Protein AF-A0A941DQT6-F1 (afdb_monomer)

Organism: NCBI:txid2828733

Sequence (115 aa):
MTQALSDAATLSEVAKPDNSVRRTRLREFQAQLVDRMQAAQRGGFTQLSQLGVLIGGVHYLLDLREAGEIVSVGTLTEVPLTRDWYKGVSNIRGNLTSVVDLPRFQGSEPTPLDA

Mean predicted aligned error: 15.15 Å

Nearest PDB structures (foldseek):
  2qdl-assembly2_B  TM=9.157E-01  e=4.600E-03  Caldanaerobacter subterraneus subsp. tengcongensis MB4
  2qdl-assembly1_A  TM=9.239E-01  e=8.705E-03  Caldanaerobacter subterraneus subsp. tengcongensis MB4
  4jpb-assembly1_W  TM=8.977E-01  e=1.123E-02  Thermotoga maritima MSB8
  8c5v-assembly1_H  TM=8.156E-01  e=5.937E-03  Escherichia coli
  3ja6-assembly1_F  TM=8.479E-01  e=1.197E-02  Escherichia coli

pLDDT: mean 81.19, std 18.08, range [37.03, 96.69]

Solvent-accessible surface area (backbone atoms only — not comparable to full-atom values): 7612 Å² total; per-residue (Å²): 140,83,84,85,85,85,88,90,80,92,73,83,82,78,76,75,80,62,63,65,60,56,53,50,54,50,51,53,51,50,51,53,50,52,52,52,53,50,49,55,62,71,61,54,72,77,80,77,57,62,44,80,45,78,55,78,92,41,82,45,76,43,54,50,89,76,54,86,80,91,74,80,90,70,76,66,46,73,55,84,98,59,56,88,29,50,58,20,38,28,74,57,93,85,40,81,42,80,41,66,39,63,41,30,65,74,72,47,70,70,62,82,77,86,129

Structure (mmCIF, N/CA/C/O backbone):
data_AF-A0A941DQT6-F1
#
_entry.id   AF-A0A941DQT6-F1
#
loop_
_atom_site.group_PDB
_atom_site.id
_atom_site.type_symbol
_atom_site.label_atom_id
_atom_site.label_alt_id
_atom_site.label_comp_id
_atom_site.label_asym_id
_atom_site.label_entity_id
_atom_site.label_seq_id
_atom_site.pdbx_PDB_ins_code
_atom_site.Cartn_x
_atom_site.Cartn_y
_atom_site.Cartn_z
_atom_site.occupancy
_atom_site.B_iso_or_equiv
_atom_site.auth_seq_id
_atom_site.auth_comp_id
_atom_site.auth_asym_id
_atom_site.auth_atom_id
_atom_site.pdbx_PDB_model_num
ATOM 1 N N . MET A 1 1 ? -58.053 8.782 99.139 1.00 42.59 1 MET A N 1
ATOM 2 C CA . MET A 1 1 ? -57.054 7.806 98.650 1.00 42.59 1 MET A CA 1
ATOM 3 C C . MET A 1 1 ? -57.874 6.619 98.173 1.00 42.59 1 MET A C 1
ATOM 5 O O . MET A 1 1 ? -58.651 6.129 98.970 1.00 42.59 1 MET A O 1
ATOM 9 N N . THR A 1 2 ? -57.945 6.247 96.899 1.00 37.03 2 THR A N 1
ATOM 10 C CA . THR A 1 2 ? -56.846 6.035 95.948 1.00 37.03 2 THR A CA 1
ATOM 11 C C . THR A 1 2 ? -57.407 6.139 94.519 1.00 37.03 2 THR A C 1
ATOM 13 O O . THR A 1 2 ? -58.575 5.836 94.290 1.00 37.03 2 THR A O 1
ATOM 16 N N . GLN A 1 3 ? -56.594 6.661 93.603 1.00 38.44 3 GLN A N 1
ATOM 17 C CA . GLN A 1 3 ? -56.958 7.188 92.287 1.00 38.44 3 GLN A CA 1
ATOM 18 C C . GLN A 1 3 ? -57.013 6.115 91.181 1.00 38.44 3 GLN A C 1
ATOM 20 O O . GLN A 1 3 ? -56.418 5.049 91.296 1.00 38.44 3 GLN A O 1
ATOM 25 N N . ALA A 1 4 ? -57.761 6.480 90.140 1.00 38.72 4 ALA A N 1
ATOM 26 C CA . ALA A 1 4 ? -58.214 5.781 88.944 1.00 38.72 4 ALA A CA 1
ATOM 27 C C . ALA A 1 4 ? -57.195 4.986 88.103 1.00 38.72 4 ALA A C 1
ATOM 29 O O . ALA A 1 4 ? -56.029 5.345 87.955 1.00 38.72 4 ALA A O 1
ATOM 30 N N . LEU A 1 5 ? -57.766 3.958 87.470 1.00 40.09 5 LEU A N 1
ATOM 31 C CA . LEU A 1 5 ? -57.324 3.256 86.271 1.00 40.09 5 LEU A CA 1
ATOM 32 C C . LEU A 1 5 ? -57.456 4.128 84.998 1.00 40.09 5 LEU A C 1
ATOM 34 O O . LEU A 1 5 ? -58.406 4.898 84.874 1.00 40.09 5 LEU A O 1
ATOM 38 N N . SER A 1 6 ? -56.581 3.820 84.035 1.00 40.09 6 SER A N 1
ATOM 39 C CA . SER A 1 6 ? -56.800 3.798 82.575 1.00 40.09 6 SER A CA 1
ATOM 40 C C . SER A 1 6 ? -56.569 5.045 81.706 1.00 40.09 6 SER A C 1
ATOM 42 O O . SER A 1 6 ? -57.206 6.080 81.852 1.00 40.09 6 SER A O 1
ATOM 44 N N . ASP A 1 7 ? -55.711 4.790 80.710 1.00 44.41 7 ASP A N 1
ATOM 45 C CA . ASP A 1 7 ? -55.715 5.238 79.314 1.00 44.41 7 ASP A CA 1
ATOM 46 C C . ASP A 1 7 ? -55.643 6.729 78.984 1.00 44.41 7 ASP A C 1
ATOM 48 O O . ASP A 1 7 ? -56.619 7.466 79.060 1.00 44.41 7 ASP A O 1
ATOM 52 N N . ALA A 1 8 ? -54.485 7.124 78.447 1.00 43.59 8 ALA A N 1
ATOM 53 C CA . ALA A 1 8 ? -54.343 7.596 77.064 1.00 43.59 8 ALA A CA 1
ATOM 54 C C . ALA A 1 8 ? -53.012 8.346 76.916 1.00 43.59 8 ALA A C 1
ATOM 56 O O . ALA A 1 8 ? -52.872 9.436 77.460 1.00 43.59 8 ALA A O 1
ATOM 57 N N . ALA A 1 9 ? -52.057 7.782 76.166 1.00 38.38 9 ALA A N 1
ATOM 58 C CA . ALA A 1 9 ? -51.089 8.535 75.348 1.00 38.38 9 ALA A CA 1
ATOM 59 C C . ALA A 1 9 ? -50.072 7.595 74.671 1.00 38.38 9 ALA A C 1
ATOM 61 O O . ALA A 1 9 ? -48.862 7.727 74.833 1.00 38.38 9 ALA A O 1
ATOM 62 N N . THR A 1 10 ? -50.539 6.653 73.853 1.00 46.44 10 THR A N 1
ATOM 63 C CA . THR A 1 10 ? -49.733 6.183 72.718 1.00 46.44 10 THR A CA 1
ATOM 64 C C . THR A 1 10 ? -49.840 7.227 71.610 1.00 46.44 10 THR A C 1
ATOM 66 O O . THR A 1 10 ? -50.751 7.173 70.788 1.00 46.44 10 THR A O 1
ATOM 69 N N . LEU A 1 11 ? -48.929 8.202 71.598 1.00 39.69 11 LEU A N 1
ATOM 70 C CA . LEU A 1 11 ? -48.711 9.082 70.450 1.00 39.69 11 LEU A CA 1
ATOM 71 C C . LEU A 1 11 ? -47.350 8.758 69.833 1.00 39.69 11 LEU A C 1
ATOM 73 O O . LEU A 1 11 ? -46.295 9.151 70.314 1.00 39.69 11 LEU A O 1
ATOM 77 N N . SER A 1 12 ? -47.462 7.967 68.771 1.00 46.75 12 SER A N 1
ATOM 78 C CA . SER A 1 12 ? -46.493 7.604 67.743 1.00 46.75 12 SER A CA 1
ATOM 79 C C . SER A 1 12 ? -45.339 8.600 67.547 1.00 46.75 12 SER A C 1
ATOM 81 O O . SER A 1 12 ? -45.517 9.675 66.973 1.00 46.75 12 SER A O 1
ATOM 83 N N . GLU A 1 13 ? -44.126 8.193 67.918 1.00 47.66 13 GLU A N 1
ATOM 84 C CA . GLU A 1 13 ? -42.887 8.857 67.514 1.00 47.66 13 GLU A CA 1
ATOM 85 C C . GLU A 1 13 ? -42.538 8.421 66.082 1.00 47.66 13 GLU A C 1
ATOM 87 O O . GLU A 1 13 ? -41.984 7.351 65.834 1.00 47.66 13 GLU A O 1
ATOM 92 N N . VAL A 1 14 ? -42.931 9.235 65.101 1.00 51.44 14 VAL A N 1
ATOM 93 C CA . VAL A 1 14 ? -42.511 9.059 63.706 1.00 51.44 14 VAL A CA 1
ATOM 94 C C . VAL A 1 14 ? -41.014 9.366 63.629 1.00 51.44 14 VAL A C 1
ATOM 96 O O . VAL A 1 14 ? -40.601 10.526 63.673 1.00 51.44 14 VAL A O 1
ATOM 99 N N . ALA A 1 15 ? -40.201 8.312 63.541 1.00 52.88 15 ALA A N 1
ATOM 100 C CA . ALA A 1 15 ? -38.751 8.390 63.433 1.00 52.88 15 ALA A CA 1
ATOM 101 C C . ALA A 1 15 ? -38.328 9.349 62.305 1.00 52.88 15 ALA A C 1
ATOM 103 O O . ALA A 1 15 ? -38.656 9.154 61.130 1.00 52.88 15 ALA A O 1
ATOM 104 N N . LYS A 1 16 ? -37.576 10.398 62.667 1.00 57.28 16 LYS A N 1
ATOM 105 C CA . LYS A 1 16 ? -36.919 11.292 61.705 1.00 57.28 16 LYS A CA 1
ATOM 106 C C . LYS A 1 16 ? -36.050 10.448 60.761 1.00 57.28 16 LYS A C 1
ATOM 108 O O . LYS A 1 16 ? -35.285 9.615 61.242 1.00 57.28 16 LYS A O 1
ATOM 113 N N . PRO A 1 17 ? -36.125 10.661 59.437 1.00 57.72 17 PRO A N 1
ATOM 114 C CA . PRO A 1 17 ? -35.375 9.857 58.483 1.00 57.72 17 PRO A CA 1
ATOM 115 C C . PRO A 1 17 ? -33.872 9.989 58.742 1.00 57.72 17 PRO A C 1
ATOM 117 O O . PRO A 1 17 ? -33.330 11.095 58.796 1.00 57.72 17 PRO A O 1
ATOM 120 N N . ASP A 1 18 ? -33.222 8.839 58.896 1.00 68.94 18 ASP A N 1
ATOM 121 C CA . ASP A 1 18 ? -31.845 8.704 59.351 1.00 68.94 18 ASP A CA 1
ATOM 122 C C . ASP A 1 18 ? -30.856 9.388 58.383 1.00 68.94 18 ASP A C 1
ATOM 124 O O . ASP A 1 18 ? -30.671 8.998 57.224 1.00 68.94 18 ASP A O 1
ATOM 128 N N . ASN A 1 19 ? -30.245 10.480 58.849 1.00 73.81 19 ASN A N 1
ATOM 129 C CA . ASN A 1 19 ? -29.305 11.308 58.085 1.00 73.81 19 ASN A CA 1
ATOM 130 C C . ASN A 1 19 ? -28.052 10.504 57.691 1.00 73.81 19 ASN A C 1
ATOM 132 O O . ASN A 1 19 ? -27.464 10.746 56.636 1.00 73.81 19 ASN A O 1
ATOM 136 N N . SER A 1 20 ? -27.683 9.503 58.496 1.00 75.19 20 SER A N 1
ATOM 137 C CA . SER A 1 20 ? -26.545 8.621 58.228 1.00 75.19 20 SER A CA 1
ATOM 138 C C . SER A 1 20 ? -26.734 7.836 56.923 1.00 75.19 20 SER A C 1
ATOM 140 O O . SER A 1 20 ? -25.864 7.863 56.054 1.00 75.19 20 SER A O 1
ATOM 142 N N . VAL A 1 21 ? -27.926 7.270 56.714 1.00 81.00 21 VAL A N 1
ATOM 143 C CA . VAL A 1 21 ? -28.295 6.509 55.513 1.00 81.00 21 VAL A CA 1
ATOM 144 C C . VAL A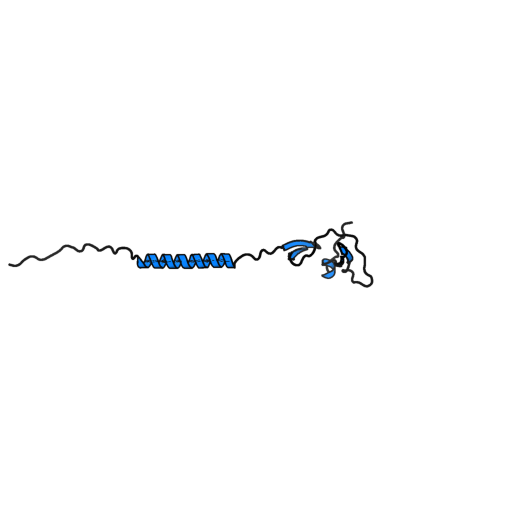 1 21 ? -28.260 7.394 54.266 1.00 81.00 21 VAL A C 1
ATOM 146 O O . VAL A 1 21 ? -27.781 6.973 53.213 1.00 81.00 21 VAL A O 1
ATOM 149 N N . ARG A 1 22 ? -28.710 8.651 54.371 1.00 77.19 22 ARG A N 1
ATOM 150 C CA . ARG A 1 22 ? -28.650 9.619 53.258 1.00 77.19 22 ARG A CA 1
ATOM 151 C C . ARG A 1 22 ? -27.211 9.965 52.870 1.00 77.19 22 ARG A C 1
ATOM 153 O O . ARG A 1 22 ? -26.906 10.050 51.683 1.00 77.19 22 ARG A O 1
ATOM 160 N N . ARG A 1 23 ? -26.323 10.137 53.853 1.00 80.56 23 ARG A N 1
ATOM 161 C CA . ARG A 1 23 ? -24.895 10.418 53.624 1.00 80.56 23 ARG A CA 1
ATOM 162 C C . ARG A 1 23 ? -24.173 9.235 52.988 1.00 80.56 23 ARG A C 1
ATOM 164 O O . ARG A 1 23 ? -23.343 9.453 52.112 1.00 80.56 23 ARG A O 1
ATOM 171 N N . THR A 1 24 ? -24.498 8.010 53.392 1.00 89.00 24 THR A N 1
ATOM 172 C CA . THR A 1 24 ? -23.932 6.790 52.797 1.00 89.00 24 THR A CA 1
ATOM 173 C C . THR A 1 24 ? -24.343 6.650 51.335 1.00 89.00 24 THR A C 1
ATOM 175 O O . THR A 1 24 ? -23.472 6.538 50.479 1.00 89.00 24 THR A O 1
ATOM 178 N N . ARG A 1 25 ? -25.639 6.810 51.026 1.00 88.88 25 ARG A N 1
ATOM 179 C CA . ARG A 1 25 ? -26.143 6.784 49.640 1.00 88.88 25 ARG A CA 1
ATOM 180 C C . ARG A 1 25 ? -25.496 7.849 48.756 1.00 88.88 25 ARG A C 1
ATOM 182 O O . ARG A 1 25 ? -25.180 7.584 47.602 1.00 88.88 25 ARG A O 1
ATOM 189 N N . LEU A 1 26 ? -25.279 9.054 49.290 1.00 88.75 26 LEU A N 1
ATOM 190 C CA . LEU A 1 26 ? -24.601 10.121 48.553 1.00 88.75 26 LEU A CA 1
ATOM 191 C C . LEU A 1 26 ? -23.136 9.771 48.270 1.00 88.75 26 LEU A C 1
ATOM 193 O O . LEU A 1 26 ? -22.667 9.998 47.160 1.00 88.75 26 LEU A O 1
ATOM 197 N N . ARG A 1 27 ? -22.423 9.208 49.250 1.00 90.06 27 ARG A N 1
ATOM 198 C CA . ARG A 1 27 ? -21.025 8.782 49.085 1.00 90.06 27 ARG A CA 1
ATOM 199 C C . ARG A 1 27 ? -20.890 7.644 48.078 1.00 90.06 27 ARG A C 1
ATOM 201 O O . ARG A 1 27 ? -19.993 7.692 47.246 1.00 90.06 27 ARG A O 1
ATOM 208 N N . GLU A 1 28 ? -21.789 6.666 48.114 1.00 90.94 28 GLU A N 1
ATOM 209 C CA . GLU A 1 28 ? -21.839 5.573 47.133 1.00 90.94 28 GLU A CA 1
ATOM 210 C C . GLU A 1 28 ? -22.117 6.099 45.724 1.00 90.94 28 GLU A C 1
ATOM 212 O O . GLU A 1 28 ? -21.422 5.734 44.779 1.00 90.94 28 GLU A O 1
ATOM 217 N N . PHE A 1 29 ? -23.071 7.022 45.585 1.00 89.69 29 PHE A N 1
ATOM 218 C CA . PHE A 1 29 ? -23.373 7.658 44.306 1.00 89.69 29 PHE A CA 1
ATOM 219 C C . PHE A 1 29 ? -22.197 8.490 43.777 1.00 89.69 29 PHE A C 1
ATOM 221 O O . PHE A 1 29 ? -21.866 8.424 42.595 1.00 89.69 29 PHE A O 1
ATOM 228 N N . GLN A 1 30 ? -21.526 9.241 44.654 1.00 93.12 30 GLN A N 1
ATOM 229 C CA . GLN A 1 30 ? -20.314 9.987 44.313 1.00 93.12 30 GLN A CA 1
ATOM 230 C C . GLN A 1 30 ? -19.184 9.053 43.867 1.00 93.12 30 GLN A C 1
ATOM 232 O O . GLN A 1 30 ? -18.541 9.330 42.858 1.00 93.12 30 GLN A O 1
ATOM 237 N N . ALA A 1 31 ? -18.972 7.932 44.563 1.00 93.75 31 ALA A N 1
ATOM 238 C CA . ALA A 1 31 ? -17.978 6.933 44.180 1.00 93.75 31 ALA A CA 1
ATOM 239 C C . ALA A 1 31 ? -18.297 6.315 42.809 1.00 93.75 31 ALA A C 1
ATOM 241 O O . ALA A 1 31 ? -17.420 6.255 41.952 1.00 93.75 31 ALA A O 1
ATOM 242 N N . GLN A 1 32 ? -19.558 5.949 42.561 1.00 93.56 32 GLN A N 1
ATOM 243 C CA . GLN A 1 32 ? -20.007 5.434 41.263 1.00 93.56 32 GLN A CA 1
ATOM 244 C C . GLN A 1 32 ? -19.854 6.460 40.131 1.00 93.56 32 GLN A C 1
ATOM 246 O O . GLN A 1 32 ? -19.480 6.096 39.017 1.00 93.56 32 GLN A O 1
ATOM 251 N N . LEU A 1 33 ? -20.121 7.744 40.392 1.00 92.31 33 LEU A N 1
ATOM 252 C CA . LEU A 1 33 ? -19.920 8.815 39.413 1.00 92.31 33 LEU A CA 1
ATOM 253 C C . LEU A 1 33 ? -18.447 8.994 39.058 1.00 92.31 33 LEU A C 1
ATOM 255 O O . LEU A 1 33 ? -18.118 9.108 37.878 1.00 92.31 33 LEU A O 1
ATOM 259 N N . VAL A 1 34 ? -17.570 9.010 40.064 1.00 92.44 34 VAL A N 1
ATOM 260 C CA . VAL A 1 34 ? -16.122 9.119 39.856 1.00 92.44 34 VAL A CA 1
ATOM 261 C C . VAL A 1 34 ? -15.614 7.927 39.052 1.00 92.44 34 VAL A C 1
ATOM 263 O O . VAL A 1 34 ? -14.884 8.128 38.084 1.00 92.44 34 VAL A O 1
ATOM 266 N N . ASP A 1 35 ? -16.047 6.713 39.386 1.00 91.06 35 ASP A N 1
ATOM 267 C CA . ASP A 1 35 ? -15.646 5.499 38.673 1.00 91.06 35 ASP A CA 1
ATOM 268 C C . ASP A 1 35 ? -16.126 5.522 37.210 1.00 91.06 35 ASP A C 1
ATOM 270 O O . ASP A 1 35 ? -15.357 5.262 36.284 1.00 91.06 35 ASP A O 1
ATOM 274 N N . ARG A 1 36 ? -17.364 5.976 36.963 1.00 86.25 36 ARG A N 1
ATOM 275 C CA . ARG A 1 36 ? -17.913 6.135 35.606 1.00 86.25 36 ARG A CA 1
ATOM 276 C C . ARG A 1 36 ? -17.200 7.221 34.795 1.00 86.25 36 ARG A C 1
ATOM 278 O O . ARG A 1 36 ? -16.966 7.025 33.604 1.00 86.25 36 ARG A O 1
ATOM 285 N N . MET A 1 37 ? -16.837 8.345 35.417 1.00 87.81 37 MET A N 1
ATOM 286 C CA . MET A 1 37 ? -16.051 9.405 34.771 1.00 87.81 37 MET A CA 1
ATOM 287 C C . MET A 1 37 ? -14.641 8.911 34.425 1.00 87.81 37 MET A C 1
ATOM 289 O O . MET A 1 37 ? -14.172 9.131 33.312 1.00 87.81 37 MET A O 1
ATOM 293 N N . GLN A 1 38 ? -13.981 8.191 35.338 1.00 84.75 38 GLN A N 1
ATOM 294 C CA . GLN A 1 38 ? -12.660 7.607 35.091 1.00 84.75 38 GLN A CA 1
ATOM 295 C C . GLN A 1 38 ? 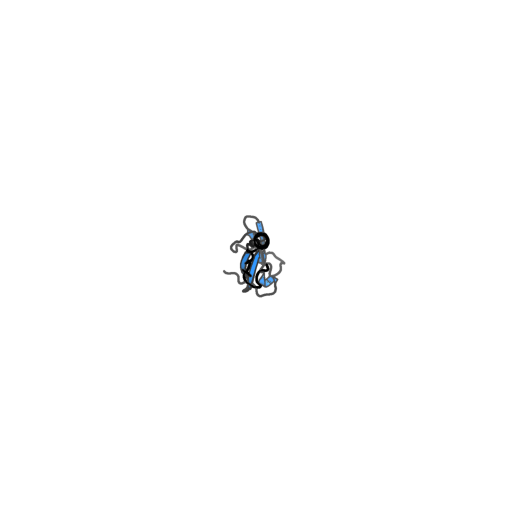-12.701 6.526 34.006 1.00 84.75 38 GLN A C 1
ATOM 297 O O . GLN A 1 38 ? -11.806 6.487 33.163 1.00 84.75 38 GLN A O 1
ATOM 302 N N . ALA A 1 39 ? -13.734 5.682 33.980 1.00 81.06 39 ALA A N 1
ATOM 303 C CA . ALA A 1 39 ? -13.933 4.687 32.929 1.00 81.06 39 ALA A CA 1
ATOM 304 C C . ALA A 1 39 ? -14.149 5.338 31.553 1.00 81.06 39 ALA A C 1
ATOM 306 O O . ALA A 1 39 ? -13.557 4.889 30.575 1.00 81.06 39 ALA A O 1
ATOM 307 N N . ALA A 1 40 ? -14.919 6.430 31.475 1.00 75.06 40 ALA A N 1
ATOM 308 C CA . ALA A 1 40 ? -15.089 7.200 30.241 1.00 75.06 40 ALA A CA 1
ATOM 309 C C . ALA A 1 40 ? -13.782 7.880 29.787 1.00 75.06 40 ALA A C 1
ATOM 311 O O . ALA A 1 40 ? -13.497 7.917 28.594 1.00 75.06 40 ALA A O 1
ATOM 312 N N . GLN A 1 41 ? -12.960 8.356 30.729 1.00 71.19 41 GLN A N 1
ATOM 313 C CA . GLN A 1 41 ? -11.653 8.955 30.438 1.00 71.19 41 GLN A CA 1
ATOM 314 C C . GLN A 1 41 ? -10.621 7.913 29.963 1.00 71.19 41 GLN A C 1
ATOM 316 O O . GLN A 1 41 ? -9.822 8.194 29.074 1.00 71.19 41 GLN A O 1
ATOM 321 N N . ARG A 1 42 ? -10.628 6.707 30.553 1.00 65.38 42 ARG A N 1
ATOM 322 C CA . ARG A 1 42 ? -9.764 5.574 30.157 1.00 65.38 42 ARG A CA 1
ATOM 323 C C . ARG A 1 42 ? -10.222 4.923 28.854 1.00 65.38 42 ARG A C 1
ATOM 325 O O . ARG A 1 42 ? -9.390 4.440 28.098 1.00 65.38 42 ARG A O 1
ATOM 332 N N . GLY A 1 43 ? -11.524 4.953 28.583 1.00 56.81 43 GLY A N 1
ATOM 333 C CA . GLY A 1 43 ? -12.136 4.595 27.306 1.00 56.81 43 GLY A CA 1
ATOM 334 C C . GLY A 1 43 ? -11.980 5.674 26.236 1.00 56.81 43 GLY A C 1
ATOM 335 O O . GLY A 1 43 ? -12.782 5.710 25.306 1.00 56.81 43 GLY A O 1
ATOM 336 N N . GLY A 1 44 ? -10.983 6.560 26.364 1.00 56.44 44 GLY A N 1
ATOM 337 C CA . GLY A 1 44 ? -10.593 7.462 25.294 1.00 56.44 44 GLY A CA 1
ATOM 338 C C . GLY A 1 44 ? -10.326 6.629 24.051 1.00 56.44 44 GLY A C 1
ATOM 339 O O . GLY A 1 44 ? -9.385 5.836 24.022 1.00 56.44 44 GLY A O 1
ATOM 340 N N . PHE A 1 45 ? -11.195 6.765 23.051 1.00 58.97 45 PHE A N 1
ATOM 341 C CA . PHE A 1 45 ? -10.981 6.173 21.745 1.00 58.97 45 PHE A C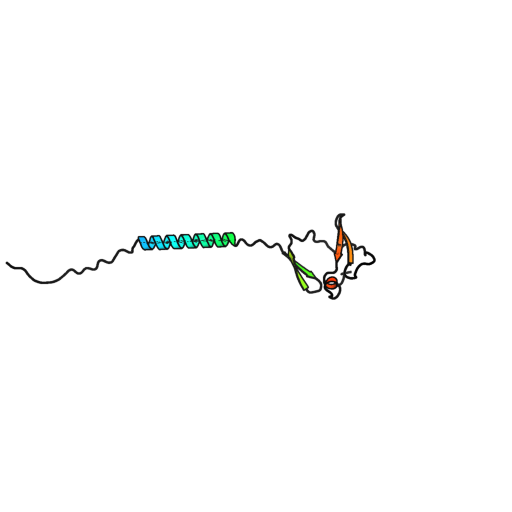A 1
ATOM 342 C C . PHE A 1 45 ? -9.555 6.524 21.330 1.00 58.97 45 PHE A C 1
ATOM 344 O O . PHE A 1 45 ? -9.220 7.701 21.191 1.00 58.97 45 PHE A O 1
ATOM 351 N N . THR A 1 46 ? -8.697 5.516 21.154 1.00 61.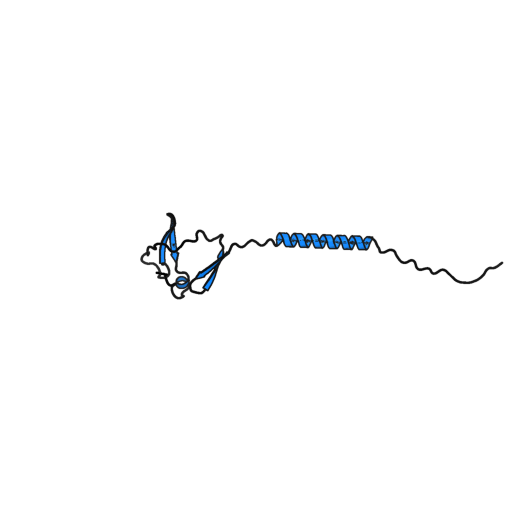53 46 THR A N 1
ATOM 352 C CA . THR A 1 46 ? -7.531 5.729 20.301 1.00 61.53 46 THR A CA 1
ATOM 353 C C . THR A 1 46 ? -8.140 6.129 18.974 1.00 61.53 46 THR A C 1
ATOM 355 O O . THR A 1 46 ? -8.856 5.332 18.373 1.00 61.53 46 THR A O 1
ATOM 358 N N . GLN A 1 47 ? -8.003 7.396 18.599 1.00 64.62 47 GLN A N 1
ATOM 359 C CA . GLN A 1 47 ? -8.595 7.910 17.379 1.00 64.62 47 GLN A CA 1
ATOM 360 C C . GLN A 1 47 ? -7.855 7.219 16.233 1.00 64.62 47 GLN A C 1
ATOM 362 O O . GLN A 1 47 ? -6.744 7.602 15.873 1.00 64.62 47 GLN A O 1
ATOM 367 N N . LEU A 1 48 ? -8.411 6.098 15.771 1.00 73.81 48 LEU A N 1
ATOM 368 C CA . LEU A 1 48 ? -7.842 5.296 14.702 1.00 73.81 48 LEU A CA 1
ATOM 369 C C . LEU A 1 48 ? -8.055 6.083 13.413 1.00 73.81 48 LEU A C 1
ATOM 371 O O . LEU A 1 48 ? -9.140 6.075 12.836 1.00 73.81 48 LEU A O 1
ATOM 375 N N . SER A 1 49 ? -7.027 6.813 12.995 1.00 86.25 49 SER A N 1
ATOM 376 C CA . SER A 1 49 ? -6.990 7.464 11.692 1.00 86.25 49 SER A CA 1
ATOM 377 C C . SER A 1 49 ? -6.847 6.376 10.630 1.00 86.25 49 SER A C 1
ATOM 379 O O . SER A 1 49 ? -5.757 5.850 10.429 1.00 86.25 49 SER A O 1
ATOM 381 N N . GLN A 1 50 ? -7.953 6.002 9.989 1.00 92.44 50 GLN A N 1
ATOM 382 C CA . GLN A 1 50 ? -7.978 4.975 8.947 1.00 92.44 50 GLN A CA 1
ATOM 383 C C . GLN A 1 50 ? -8.383 5.566 7.599 1.00 92.44 50 GLN A C 1
ATOM 385 O O . GLN A 1 50 ? -9.218 6.469 7.531 1.00 92.44 50 GLN A O 1
ATOM 390 N N . LEU A 1 51 ? -7.814 5.024 6.526 1.00 92.94 51 LEU A N 1
ATOM 391 C CA . LEU A 1 51 ? -8.198 5.314 5.152 1.00 92.94 51 LEU A CA 1
ATOM 392 C C . LEU A 1 51 ? -8.925 4.110 4.557 1.00 92.94 51 LEU A C 1
ATOM 394 O O . LEU A 1 51 ? -8.356 3.024 4.461 1.00 92.94 51 LEU A O 1
ATOM 398 N N 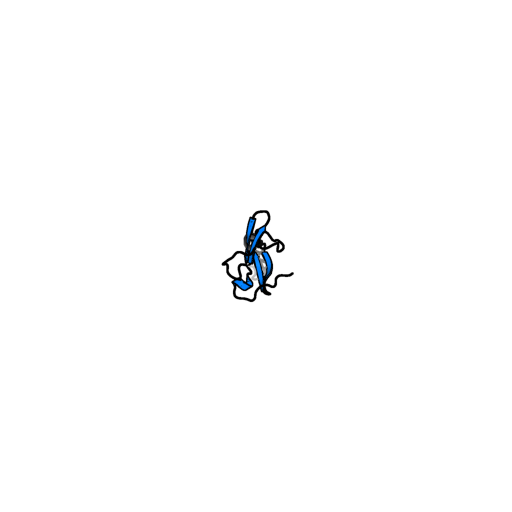. GLY A 1 52 ? -10.170 4.321 4.134 1.00 94.50 52 GLY A N 1
ATOM 399 C CA . GLY A 1 52 ? -10.902 3.353 3.323 1.00 94.50 52 GLY A CA 1
ATOM 400 C C . GLY A 1 52 ? -10.458 3.429 1.865 1.00 94.50 52 GLY A C 1
ATOM 401 O O . GLY A 1 52 ? -10.478 4.510 1.279 1.00 94.50 52 GLY A O 1
ATOM 402 N N . VAL A 1 53 ? -10.081 2.295 1.279 1.00 93.50 53 VAL A N 1
ATOM 403 C CA . VAL A 1 53 ? -9.718 2.186 -0.143 1.00 93.50 53 VAL A CA 1
ATOM 404 C C . VAL A 1 53 ? -10.436 1.010 -0.794 1.00 93.50 53 VAL A C 1
ATOM 406 O O . VAL A 1 53 ? -10.719 0.003 -0.145 1.00 93.50 53 VAL A O 1
ATOM 409 N N . LEU A 1 54 ? -10.724 1.135 -2.087 1.00 92.81 54 LEU A N 1
ATOM 410 C CA . LEU A 1 54 ? -11.235 0.050 -2.917 1.00 92.81 54 LEU A CA 1
ATOM 411 C C . LEU A 1 54 ? -10.095 -0.455 -3.799 1.00 92.81 54 LEU A C 1
ATOM 413 O O . LEU A 1 54 ? -9.523 0.323 -4.559 1.00 92.81 54 LEU A O 1
ATOM 417 N N . ILE A 1 55 ? -9.771 -1.744 -3.710 1.00 91.69 55 ILE A N 1
ATOM 418 C CA . ILE A 1 55 ? -8.732 -2.369 -4.533 1.00 91.69 55 ILE A CA 1
ATOM 419 C C . ILE A 1 55 ? -9.299 -3.665 -5.111 1.00 91.69 55 ILE A C 1
ATOM 421 O O . ILE A 1 55 ? -9.759 -4.522 -4.361 1.00 91.69 55 ILE A O 1
ATOM 425 N N . GLY A 1 56 ? -9.317 -3.798 -6.441 1.00 88.38 56 GLY A N 1
ATOM 426 C CA . GLY A 1 56 ? -9.830 -5.002 -7.112 1.00 88.38 56 GLY A CA 1
ATOM 427 C C . GLY A 1 56 ? -11.266 -5.388 -6.721 1.00 88.38 56 GLY A C 1
ATOM 428 O O . GLY A 1 56 ? -11.584 -6.569 -6.651 1.00 88.38 56 GLY A O 1
ATOM 429 N N . GLY A 1 57 ? -12.125 -4.412 -6.400 1.00 89.31 57 GLY A N 1
ATOM 430 C CA . GLY A 1 57 ? -13.505 -4.658 -5.955 1.00 89.31 57 GLY A CA 1
ATOM 431 C C . GLY A 1 57 ? -13.669 -4.990 -4.463 1.00 89.31 57 GLY A C 1
ATOM 432 O O . GLY A 1 57 ? -14.795 -5.197 -4.013 1.00 89.31 57 GLY A O 1
ATOM 433 N N . VAL A 1 58 ? -12.585 -5.005 -3.683 1.00 92.19 58 VAL A N 1
ATOM 434 C CA . VAL A 1 58 ? -12.599 -5.285 -2.239 1.00 92.19 58 VAL A CA 1
ATOM 435 C C . VAL A 1 58 ? -12.289 -4.014 -1.445 1.00 92.19 58 VAL A C 1
ATOM 437 O O . VAL A 1 58 ? -11.376 -3.260 -1.784 1.00 92.19 58 VAL A O 1
ATOM 440 N N . HIS A 1 59 ? -13.057 -3.767 -0.380 1.00 95.44 59 HIS A N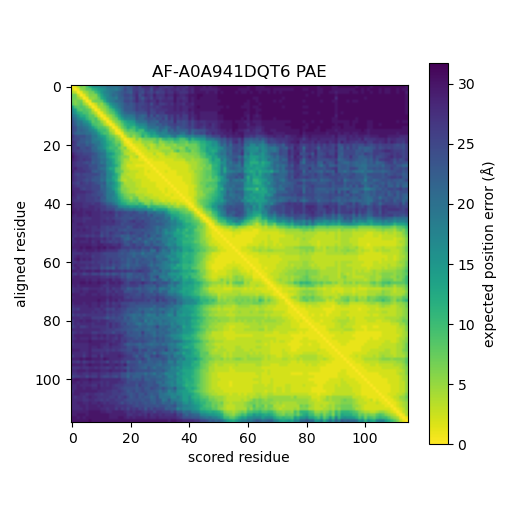 1
ATOM 441 C CA . HIS A 1 59 ? -12.828 -2.646 0.531 1.00 95.44 59 HIS A CA 1
ATOM 442 C C . HIS A 1 59 ? -11.774 -3.003 1.584 1.00 95.44 59 HIS A C 1
ATOM 444 O O . HIS A 1 59 ? -11.926 -3.986 2.310 1.00 95.44 59 HIS A O 1
ATOM 450 N N . TYR A 1 60 ? -10.749 -2.163 1.706 1.00 93.88 60 TYR A N 1
ATOM 451 C CA . TYR A 1 60 ? -9.703 -2.263 2.721 1.00 93.88 60 TYR A CA 1
ATOM 452 C C . TYR A 1 60 ? -9.704 -1.024 3.616 1.00 93.88 60 TYR A C 1
ATOM 454 O O . TYR A 1 60 ? -10.089 0.067 3.194 1.00 93.88 60 TYR A O 1
ATOM 462 N N . LEU A 1 61 ? -9.231 -1.200 4.849 1.00 94.56 61 LEU A N 1
ATOM 463 C CA . LEU A 1 61 ? -8.938 -0.119 5.785 1.00 94.56 61 LEU A CA 1
ATOM 464 C C . LEU A 1 61 ? -7.439 -0.121 6.073 1.00 94.56 61 LEU A C 1
ATOM 466 O O . LEU A 1 61 ? -6.902 -1.123 6.541 1.00 94.56 61 LEU A O 1
ATOM 470 N N . LEU A 1 62 ? -6.780 0.996 5.785 1.00 92.62 62 LEU A N 1
ATOM 471 C CA . LEU A 1 62 ? -5.354 1.199 6.029 1.00 92.62 62 LEU A CA 1
ATOM 472 C C . LEU A 1 62 ? -5.167 2.111 7.240 1.00 92.62 62 LEU A C 1
ATOM 474 O O . LEU A 1 62 ? -5.855 3.125 7.355 1.00 92.62 62 LEU A O 1
ATOM 478 N N . ASP A 1 63 ? -4.234 1.778 8.130 1.00 91.88 63 ASP A N 1
ATOM 479 C CA . ASP A 1 63 ? -3.838 2.681 9.210 1.00 91.88 63 ASP A CA 1
ATOM 480 C C . ASP A 1 63 ? -3.028 3.845 8.625 1.00 91.88 63 ASP A C 1
ATOM 482 O O . ASP A 1 63 ? -1.966 3.650 8.031 1.00 91.88 63 ASP A O 1
ATOM 486 N N . LEU A 1 64 ? -3.514 5.075 8.796 1.00 90.50 64 LEU A N 1
ATOM 487 C CA . LEU A 1 64 ? -2.836 6.264 8.276 1.00 90.50 64 LEU A CA 1
ATOM 488 C C . LEU A 1 64 ? -1.482 6.521 8.944 1.00 90.50 64 LEU A C 1
ATOM 490 O O . LEU A 1 64 ? -0.689 7.285 8.409 1.00 90.50 64 LEU A O 1
ATOM 494 N N . ARG A 1 65 ? -1.192 5.894 10.089 1.00 89.56 65 ARG A N 1
ATOM 495 C CA . ARG A 1 65 ? 0.134 5.959 10.722 1.00 89.56 65 ARG A CA 1
ATOM 496 C C . ARG A 1 65 ? 1.184 5.149 9.963 1.00 89.56 65 ARG A C 1
ATOM 498 O O . ARG A 1 65 ? 2.370 5.427 10.104 1.00 89.56 65 ARG A O 1
ATOM 505 N N . GLU A 1 66 ? 0.749 4.160 9.187 1.00 88.62 66 GLU A N 1
ATOM 506 C CA . GLU A 1 66 ? 1.610 3.315 8.353 1.00 88.62 66 GLU A CA 1
ATOM 507 C C . GLU A 1 66 ? 1.644 3.794 6.892 1.00 88.62 66 GLU A C 1
ATOM 509 O O . GLU A 1 66 ? 2.582 3.488 6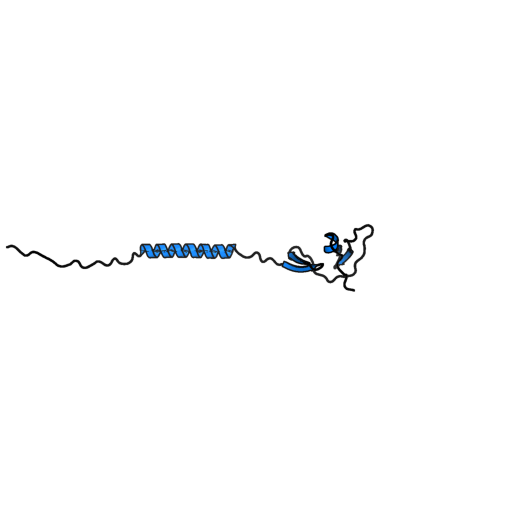.157 1.00 88.62 66 GLU A O 1
ATOM 514 N N . ALA A 1 67 ? 0.648 4.576 6.465 1.00 88.81 67 ALA A N 1
ATOM 515 C CA . ALA A 1 67 ? 0.610 5.172 5.136 1.00 88.81 67 ALA A CA 1
ATOM 516 C C . ALA A 1 67 ? 1.561 6.381 5.043 1.00 88.81 67 ALA A C 1
ATOM 518 O O . ALA A 1 67 ? 1.370 7.389 5.717 1.00 88.81 67 ALA A O 1
ATOM 519 N N . GLY A 1 68 ? 2.577 6.291 4.179 1.00 85.62 68 GLY A N 1
ATOM 520 C CA . GLY A 1 68 ? 3.546 7.374 3.973 1.00 85.62 68 GLY A CA 1
ATOM 521 C C . GLY A 1 68 ? 3.006 8.533 3.128 1.00 85.62 68 GLY A C 1
ATOM 522 O O . GLY A 1 68 ? 2.949 9.671 3.586 1.00 85.62 68 GLY A O 1
ATOM 523 N N . GLU A 1 69 ? 2.609 8.255 1.885 1.00 88.44 69 GLU A N 1
ATOM 524 C CA . GLU A 1 69 ? 2.075 9.255 0.953 1.00 88.44 69 GLU A CA 1
ATOM 525 C C . GLU A 1 69 ? 0.966 8.630 0.096 1.00 88.44 69 GLU A C 1
ATOM 527 O O . GLU A 1 69 ? 1.042 7.457 -0.272 1.00 88.44 69 GLU A O 1
ATOM 532 N N . ILE A 1 70 ? -0.061 9.419 -0.229 1.00 90.88 70 ILE A N 1
ATOM 533 C CA . ILE A 1 70 ? -1.099 9.054 -1.198 1.00 90.88 70 ILE A CA 1
ATOM 534 C C . ILE A 1 70 ? -0.836 9.872 -2.454 1.00 90.88 70 ILE A C 1
ATOM 536 O O . ILE A 1 70 ? -0.949 11.098 -2.438 1.00 90.88 70 ILE A O 1
ATOM 540 N N . VAL A 1 71 ? -0.480 9.190 -3.537 1.00 91.00 71 VAL A N 1
ATOM 541 C CA . VAL A 1 71 ? -0.158 9.814 -4.820 1.00 91.00 71 VAL A CA 1
ATOM 542 C C . VAL A 1 71 ? -1.017 9.218 -5.921 1.00 91.00 71 VAL A C 1
ATOM 544 O O . VAL A 1 71 ? -1.374 8.041 -5.879 1.00 91.00 71 VAL A O 1
ATOM 547 N N . SER A 1 72 ? -1.334 10.026 -6.928 1.00 87.44 72 SER A N 1
ATOM 548 C CA . SER A 1 72 ? -1.856 9.501 -8.187 1.00 87.44 72 SER A CA 1
ATOM 549 C C . SER A 1 72 ? -0.811 8.601 -8.842 1.00 87.44 72 SER A C 1
ATOM 551 O O . SER A 1 72 ? 0.395 8.819 -8.689 1.00 87.44 72 SER A O 1
ATOM 553 N N . VAL A 1 73 ? -1.273 7.594 -9.581 1.00 82.00 73 VAL A N 1
ATOM 554 C CA . VAL A 1 73 ? -0.384 6.690 -10.314 1.00 82.00 73 VAL A CA 1
ATOM 555 C C . VAL A 1 73 ? 0.442 7.510 -11.308 1.00 82.00 73 VAL A C 1
ATOM 557 O O . VAL A 1 73 ? -0.098 8.156 -12.202 1.00 82.00 73 VAL A O 1
ATOM 560 N N . GLY A 1 74 ? 1.757 7.529 -11.095 1.00 83.00 74 GLY A N 1
ATOM 561 C CA . GLY A 1 74 ? 2.722 8.174 -11.980 1.00 83.00 74 GLY A CA 1
ATOM 562 C C . GLY A 1 74 ? 3.301 7.202 -13.006 1.00 83.00 74 GLY A C 1
ATOM 563 O O . GLY A 1 74 ? 2.837 6.075 -13.165 1.00 83.00 74 GLY A O 1
ATOM 564 N N . THR A 1 75 ? 4.374 7.623 -13.675 1.00 89.81 75 THR A N 1
ATOM 565 C CA . THR A 1 75 ? 5.132 6.746 -14.572 1.00 89.81 75 THR A CA 1
ATOM 566 C C . THR A 1 75 ? 5.747 5.588 -13.797 1.00 89.81 75 THR A C 1
ATOM 568 O O . THR A 1 75 ? 6.411 5.789 -12.779 1.00 89.81 75 THR A O 1
ATOM 571 N N . LEU A 1 76 ? 5.548 4.380 -14.314 1.00 92.88 76 LEU A N 1
ATOM 572 C CA . LEU A 1 76 ? 6.068 3.158 -13.735 1.00 92.88 76 LEU A CA 1
ATOM 573 C C . LEU A 1 76 ? 7.131 2.551 -14.645 1.00 92.88 76 LEU A C 1
ATOM 575 O O . LEU A 1 76 ? 6.896 2.356 -15.836 1.00 92.88 76 LEU A O 1
ATOM 579 N N . THR A 1 77 ? 8.289 2.240 -14.073 1.00 95.25 77 THR A N 1
ATOM 580 C CA . THR A 1 77 ? 9.376 1.561 -14.778 1.00 95.25 77 THR A CA 1
ATOM 581 C C . THR A 1 77 ? 9.355 0.084 -14.417 1.00 95.25 77 THR A C 1
ATOM 583 O O . THR A 1 77 ? 9.579 -0.275 -13.258 1.00 95.25 77 THR A O 1
ATOM 586 N N . GLU A 1 78 ? 9.096 -0.775 -15.400 1.00 94.75 78 GLU A N 1
ATOM 587 C CA . GLU A 1 78 ? 9.100 -2.227 -15.211 1.00 94.75 78 GLU A CA 1
ATOM 588 C C . GLU A 1 78 ? 10.494 -2.741 -14.830 1.00 94.75 78 GLU A C 1
ATOM 590 O O . GLU A 1 78 ? 11.518 -2.276 -15.339 1.00 94.75 78 GLU A O 1
ATOM 595 N N . VAL A 1 79 ? 10.534 -3.730 -13.934 1.00 96.50 79 VAL A N 1
ATOM 596 C CA . VAL A 1 79 ? 11.781 -4.359 -13.485 1.00 96.50 79 VAL A CA 1
ATOM 597 C C . VAL A 1 79 ? 11.857 -5.782 -14.052 1.00 96.50 79 VAL A C 1
ATOM 599 O O . VAL A 1 79 ? 10.969 -6.589 -13.764 1.00 96.50 79 VAL A O 1
ATOM 602 N N . PRO A 1 80 ? 12.898 -6.127 -14.835 1.00 95.88 80 PRO A N 1
ATOM 603 C CA . PRO A 1 80 ? 13.041 -7.458 -15.422 1.00 95.88 80 PRO A CA 1
ATOM 604 C C . PRO A 1 80 ? 13.122 -8.576 -14.378 1.00 95.88 80 PRO A C 1
ATOM 606 O O . PRO A 1 80 ? 13.590 -8.363 -13.262 1.00 95.88 80 PRO A O 1
ATOM 609 N N . LEU A 1 81 ? 12.740 -9.795 -14.780 1.00 96.69 81 LEU A N 1
ATOM 610 C CA . LEU A 1 81 ? 12.824 -11.014 -13.956 1.00 96.69 81 LEU A CA 1
ATOM 611 C C . LEU A 1 81 ? 12.012 -10.952 -12.649 1.00 96.69 81 LEU A C 1
ATOM 613 O O . LEU A 1 81 ? 12.303 -11.672 -11.693 1.00 96.69 81 LEU A O 1
ATOM 617 N N . THR A 1 82 ? 10.983 -10.110 -12.609 1.00 96.69 82 THR A N 1
ATOM 618 C CA . THR A 1 82 ? 10.053 -10.021 -11.483 1.00 96.69 82 THR A CA 1
ATOM 619 C C . THR A 1 82 ? 8.773 -10.807 -11.753 1.00 96.69 82 THR A C 1
ATOM 621 O O . THR A 1 82 ? 8.529 -11.307 -12.853 1.00 96.69 82 THR A O 1
ATOM 624 N N . ARG A 1 83 ? 7.975 -10.997 -10.701 1.00 95.94 83 ARG A N 1
ATOM 625 C CA . ARG A 1 83 ? 6.652 -11.620 -10.805 1.00 95.94 83 ARG A CA 1
ATOM 626 C C . ARG A 1 83 ? 5.678 -10.636 -11.453 1.00 95.94 83 ARG A C 1
ATOM 628 O O . ARG A 1 83 ? 5.829 -9.433 -11.303 1.00 95.94 83 ARG A O 1
ATOM 635 N N . ASP A 1 84 ? 4.637 -11.153 -12.086 1.00 93.62 84 ASP A N 1
ATOM 636 C CA . ASP A 1 84 ? 3.598 -10.371 -12.768 1.00 93.62 84 ASP A CA 1
ATOM 637 C C . ASP A 1 84 ? 2.812 -9.408 -11.856 1.00 93.62 84 ASP A C 1
ATOM 639 O O . ASP A 1 84 ? 2.334 -8.372 -12.315 1.00 93.62 84 ASP A O 1
ATOM 643 N N . TRP A 1 85 ? 2.714 -9.709 -10.558 1.00 95.81 85 TRP A N 1
ATOM 644 C CA . TRP A 1 85 ? 2.164 -8.794 -9.553 1.00 95.81 85 TRP A CA 1
ATOM 645 C C . TRP A 1 85 ? 3.092 -7.625 -9.202 1.00 95.81 85 TRP A C 1
ATOM 647 O O . TRP A 1 85 ? 2.643 -6.647 -8.605 1.00 95.81 85 TRP A O 1
ATOM 657 N N . TYR A 1 86 ? 4.382 -7.700 -9.533 1.00 96.62 86 TYR A N 1
ATOM 658 C CA . TYR A 1 86 ? 5.325 -6.614 -9.303 1.00 96.62 86 TYR A CA 1
ATOM 659 C C . TYR A 1 86 ? 5.312 -5.690 -10.514 1.00 96.62 86 TYR A C 1
ATOM 661 O O . TYR A 1 86 ? 5.889 -5.980 -11.558 1.00 96.62 86 TYR A O 1
ATOM 669 N N . LYS A 1 87 ? 4.621 -4.562 -10.382 1.00 94.06 87 LYS A N 1
ATOM 670 C CA . LYS A 1 87 ? 4.373 -3.664 -11.508 1.00 94.06 87 LYS A CA 1
ATOM 671 C C . LYS A 1 87 ? 5.607 -2.827 -11.864 1.00 94.06 87 LYS A C 1
ATOM 673 O O . LYS A 1 87 ? 5.706 -2.359 -12.992 1.00 94.06 87 LYS A O 1
ATOM 678 N N . GLY A 1 88 ? 6.556 -2.673 -10.940 1.00 95.62 88 GLY A N 1
ATOM 679 C CA . GLY A 1 88 ? 7.828 -2.000 -11.187 1.00 95.62 88 GLY A CA 1
ATOM 680 C C . GLY A 1 88 ? 8.211 -1.028 -10.077 1.00 95.62 88 GLY A C 1
ATOM 681 O O . GLY A 1 88 ? 7.819 -1.191 -8.920 1.00 95.62 88 GLY A O 1
ATOM 682 N N . VAL A 1 89 ? 8.958 0.009 -10.448 1.00 95.94 89 VAL A N 1
ATOM 683 C CA . VAL A 1 89 ? 9.357 1.108 -9.560 1.00 95.94 89 VAL A CA 1
ATOM 684 C C . VAL A 1 89 ? 8.870 2.452 -10.089 1.00 95.94 89 VAL A C 1
ATOM 686 O O . VAL A 1 89 ? 8.907 2.710 -11.291 1.00 95.94 89 VAL A O 1
ATOM 689 N N . SER A 1 90 ? 8.433 3.322 -9.185 1.00 94.50 90 SER A N 1
ATOM 690 C CA . SER A 1 90 ? 8.038 4.699 -9.477 1.00 94.50 90 SER A CA 1
ATOM 691 C C . SER A 1 90 ? 8.909 5.670 -8.688 1.00 94.50 90 SER A C 1
ATOM 693 O O . SER A 1 90 ? 9.333 5.371 -7.572 1.00 94.50 90 SER A O 1
ATOM 695 N N . ASN A 1 91 ? 9.197 6.831 -9.273 1.00 94.06 91 ASN A N 1
ATOM 696 C CA . ASN A 1 91 ? 9.922 7.894 -8.592 1.00 94.06 91 ASN A CA 1
ATOM 697 C C . ASN A 1 91 ? 8.933 8.837 -7.893 1.00 94.06 91 ASN A C 1
ATOM 699 O O . ASN A 1 91 ? 8.301 9.674 -8.538 1.00 94.06 91 ASN A O 1
ATOM 703 N N . ILE A 1 92 ? 8.842 8.733 -6.570 1.00 92.44 92 ILE A N 1
ATOM 704 C CA . ILE A 1 92 ? 8.025 9.603 -5.728 1.00 92.44 92 ILE A CA 1
ATOM 705 C C . ILE A 1 92 ? 8.955 10.603 -5.038 1.00 92.44 92 ILE A C 1
ATOM 707 O O . ILE A 1 92 ? 9.644 10.284 -4.070 1.00 92.44 92 ILE A O 1
ATOM 711 N N . ARG A 1 93 ? 9.001 11.833 -5.568 1.00 91.94 93 ARG A N 1
ATOM 712 C CA . ARG A 1 93 ? 9.799 12.956 -5.026 1.00 91.94 93 ARG A CA 1
ATOM 713 C C . ARG A 1 93 ? 11.285 12.625 -4.802 1.00 91.94 93 ARG A C 1
ATOM 715 O O . ARG A 1 93 ? 11.878 13.053 -3.817 1.00 91.94 93 ARG A O 1
ATOM 722 N N . GLY A 1 94 ? 11.890 11.873 -5.718 1.00 92.56 94 GLY A N 1
ATOM 723 C CA . GLY A 1 94 ? 13.291 11.450 -5.639 1.00 92.56 94 GLY A CA 1
ATOM 724 C C . GLY A 1 94 ? 13.499 10.092 -4.966 1.00 92.56 94 GLY A C 1
ATOM 725 O O . GLY A 1 94 ? 14.607 9.565 -5.024 1.00 92.56 94 GLY A O 1
ATOM 726 N N . ASN A 1 95 ? 12.457 9.503 -4.375 1.00 93.25 95 ASN A N 1
ATOM 727 C CA . ASN A 1 95 ? 12.512 8.165 -3.797 1.00 93.25 95 ASN A CA 1
ATOM 728 C C . ASN A 1 95 ? 12.001 7.133 -4.801 1.00 93.25 95 ASN A C 1
ATOM 730 O O . ASN A 1 95 ? 10.897 7.258 -5.327 1.00 93.25 95 ASN A O 1
ATOM 734 N N . LEU A 1 96 ? 12.791 6.087 -5.043 1.00 93.75 96 LEU A N 1
ATOM 735 C CA . LEU A 1 96 ? 12.342 4.942 -5.829 1.00 93.75 96 LEU A CA 1
ATOM 736 C C . LEU A 1 96 ? 11.479 4.035 -4.952 1.00 93.75 96 LEU A C 1
ATOM 738 O O . LEU A 1 96 ? 11.971 3.390 -4.026 1.00 93.75 96 LEU A O 1
ATOM 742 N N . THR A 1 97 ? 10.190 3.978 -5.261 1.00 94.56 97 THR A N 1
ATOM 743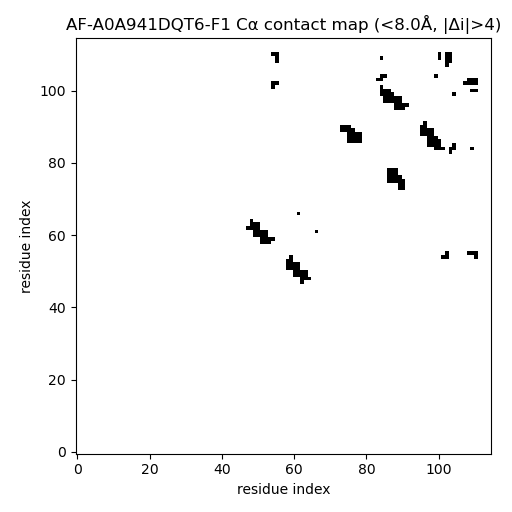 C CA . THR A 1 97 ? 9.198 3.195 -4.528 1.00 94.56 97 THR A CA 1
ATOM 744 C C . THR A 1 97 ? 8.716 2.037 -5.390 1.00 94.56 97 THR A C 1
ATOM 746 O O . THR A 1 97 ? 8.347 2.218 -6.549 1.00 94.56 97 THR A O 1
ATOM 749 N N . SER A 1 98 ? 8.725 0.832 -4.819 1.00 95.00 98 SER A N 1
ATOM 750 C CA . SER A 1 98 ? 8.190 -0.364 -5.476 1.00 95.00 98 SER A CA 1
ATOM 751 C C . SER A 1 98 ? 6.668 -0.313 -5.547 1.00 95.00 98 SER A C 1
ATOM 753 O O . SER A 1 98 ? 6.018 0.045 -4.567 1.00 95.00 98 SER A O 1
ATOM 755 N N . VAL A 1 99 ? 6.107 -0.726 -6.680 1.00 94.88 99 VAL A N 1
ATOM 756 C CA . VAL A 1 99 ? 4.661 -0.779 -6.908 1.00 94.88 99 VAL A CA 1
ATOM 757 C C . VAL A 1 99 ? 4.236 -2.225 -7.141 1.00 94.88 99 VAL A C 1
ATOM 759 O O . VAL A 1 99 ? 4.810 -2.935 -7.968 1.00 94.88 99 VAL A O 1
ATOM 762 N N . VAL A 1 100 ? 3.213 -2.655 -6.405 1.00 95.19 100 VAL A N 1
ATOM 763 C CA . VAL A 1 100 ? 2.658 -4.012 -6.448 1.00 95.19 100 VAL A CA 1
ATOM 764 C C . VAL A 1 100 ? 1.164 -3.938 -6.739 1.00 95.19 100 VAL A C 1
ATOM 766 O O . VAL A 1 100 ? 0.450 -3.146 -6.128 1.00 95.19 100 VAL A O 1
ATOM 769 N N . ASP A 1 101 ? 0.693 -4.789 -7.646 1.00 94.06 101 ASP A N 1
ATOM 770 C CA . ASP A 1 101 ? -0.730 -5.063 -7.835 1.00 94.06 101 ASP A CA 1
ATOM 771 C C . ASP A 1 101 ? -1.190 -6.041 -6.745 1.00 94.06 101 ASP A C 1
ATOM 773 O O . ASP A 1 101 ? -0.879 -7.235 -6.780 1.00 94.06 101 ASP A O 1
ATOM 777 N N . LEU A 1 102 ? -1.876 -5.510 -5.731 1.00 95.06 102 LEU A N 1
ATOM 778 C CA . LEU A 1 102 ? -2.262 -6.260 -4.536 1.00 95.06 102 LEU A CA 1
ATOM 779 C C . LEU A 1 102 ? -3.223 -7.430 -4.843 1.00 95.06 102 LEU A C 1
ATOM 781 O O . LEU A 1 102 ? -2.930 -8.537 -4.385 1.00 95.06 102 LEU A O 1
ATOM 785 N N . PRO A 1 103 ? -4.313 -7.258 -5.622 1.00 94.69 103 PRO A N 1
ATOM 786 C CA . PRO A 1 103 ? -5.145 -8.369 -6.075 1.00 94.69 103 PRO A CA 1
ATOM 787 C C . PRO A 1 103 ? -4.336 -9.470 -6.751 1.00 94.69 103 PRO A C 1
ATOM 789 O O . PRO A 1 103 ? -4.453 -10.636 -6.368 1.00 94.69 103 PRO A O 1
ATOM 792 N N . ARG A 1 104 ? -3.448 -9.112 -7.687 1.00 95.25 104 ARG A N 1
ATOM 793 C CA . ARG A 1 104 ? -2.626 -10.100 -8.393 1.00 95.25 104 ARG A CA 1
ATOM 794 C C . ARG A 1 104 ? -1.653 -10.819 -7.463 1.00 95.25 104 ARG A C 1
ATOM 796 O O . ARG A 1 104 ? -1.476 -12.029 -7.580 1.00 95.25 104 ARG A O 1
ATOM 803 N N . PHE A 1 105 ? -1.064 -10.102 -6.507 1.00 95.56 105 PHE A N 1
ATOM 804 C CA . PHE A 1 105 ? -0.206 -10.683 -5.473 1.00 95.56 105 PHE A CA 1
ATOM 805 C C . PHE A 1 105 ? -0.954 -11.706 -4.605 1.00 95.56 105 PHE A C 1
ATOM 807 O O . PHE A 1 105 ? -0.393 -12.734 -4.234 1.00 95.56 105 PHE A O 1
ATOM 814 N N . GLN A 1 106 ? -2.235 -11.456 -4.329 1.00 94.56 106 GLN A N 1
ATOM 815 C CA . GLN A 1 106 ? -3.117 -12.361 -3.586 1.00 94.56 106 GLN A CA 1
ATOM 816 C C . GLN A 1 106 ? -3.676 -13.516 -4.442 1.00 94.56 106 GLN A C 1
ATOM 818 O O . GLN A 1 106 ? -4.411 -14.354 -3.923 1.00 94.56 106 GLN A O 1
ATOM 823 N N . GLY A 1 107 ? -3.334 -13.587 -5.734 1.00 93.44 107 GLY A N 1
ATOM 824 C CA . GLY A 1 107 ? -3.813 -14.614 -6.665 1.00 93.44 107 GLY A CA 1
ATOM 825 C C . GLY A 1 107 ? -5.160 -14.304 -7.326 1.00 93.44 107 GLY A C 1
ATOM 826 O O . GLY A 1 107 ? -5.734 -15.185 -7.960 1.00 93.44 107 GLY A O 1
ATOM 827 N N . SER A 1 108 ? -5.662 -13.076 -7.184 1.00 93.19 108 SER A N 1
ATOM 828 C CA . SER A 1 108 ? -6.865 -12.596 -7.874 1.00 93.19 108 SER A CA 1
ATOM 829 C C . SER A 1 108 ? -6.540 -12.053 -9.273 1.00 93.19 108 SER A C 1
ATOM 831 O O . SER A 1 108 ? -5.380 -12.005 -9.702 1.00 93.19 108 SER A O 1
ATOM 833 N N . GLU A 1 109 ? -7.580 -11.641 -9.998 1.00 91.31 109 GLU A N 1
ATOM 834 C CA . GLU A 1 109 ? -7.423 -10.960 -11.284 1.00 91.31 109 GLU A CA 1
ATOM 835 C C . GLU A 1 109 ? -6.638 -9.641 -11.137 1.00 91.31 109 GLU A C 1
ATOM 837 O O . GLU A 1 109 ? -6.771 -8.968 -10.108 1.00 91.31 109 GLU A O 1
ATOM 842 N N . PRO A 1 110 ? -5.814 -9.264 -12.134 1.00 89.88 110 PRO A N 1
ATOM 843 C CA . PRO A 1 110 ? -5.069 -8.010 -12.112 1.00 89.88 110 PRO A CA 1
ATOM 844 C C . PRO A 1 110 ? -5.985 -6.790 -12.021 1.00 89.88 110 PRO A C 1
ATOM 846 O O . PRO A 1 110 ? -7.070 -6.760 -12.610 1.00 89.88 110 PRO A O 1
ATOM 849 N N . THR A 1 111 ? -5.513 -5.748 -11.344 1.00 87.31 111 THR A N 1
ATOM 850 C CA . THR A 1 111 ? -6.225 -4.469 -11.306 1.00 87.31 111 THR A CA 1
ATOM 851 C C . THR A 1 111 ? -6.152 -3.809 -12.691 1.00 87.31 111 THR A C 1
ATOM 853 O O . THR A 1 111 ? -5.043 -3.638 -13.212 1.00 87.31 111 THR A O 1
ATOM 856 N N . PRO A 1 112 ? -7.287 -3.418 -13.308 1.00 81.75 112 PRO A N 1
ATOM 857 C CA . PRO A 1 112 ? -7.265 -2.650 -14.547 1.00 81.75 112 PRO A CA 1
ATOM 858 C C . PRO A 1 112 ? -6.497 -1.348 -14.323 1.00 81.75 112 PRO A C 1
ATOM 860 O O . PRO A 1 112 ? -6.762 -0.628 -13.362 1.00 81.75 112 PRO A O 1
ATOM 863 N N . LEU A 1 113 ? -5.533 -1.055 -15.190 1.00 70.62 113 LEU A N 1
ATOM 864 C CA . LEU A 1 113 ? -4.900 0.257 -15.205 1.00 70.62 113 LEU A CA 1
ATOM 865 C C . LEU A 1 113 ? -5.827 1.195 -15.976 1.00 70.62 113 LEU A C 1
ATOM 867 O O . LEU A 1 113 ? -6.109 0.940 -17.148 1.00 70.62 113 LEU A O 1
ATOM 871 N N . ASP A 1 114 ? -6.308 2.245 -15.314 1.00 65.81 114 ASP A N 1
ATOM 872 C CA . ASP A 1 114 ? -6.992 3.339 -15.998 1.00 65.81 114 ASP A CA 1
ATOM 873 C C . ASP A 1 114 ? -5.997 3.983 -16.980 1.00 65.81 114 ASP A C 1
ATOM 875 O O . ASP A 1 114 ? -4.855 4.275 -16.610 1.00 65.81 114 ASP A O 1
ATOM 879 N N . ALA A 1 115 ? -6.410 4.094 -18.247 1.00 50.31 115 ALA A N 1
ATOM 880 C CA . ALA A 1 115 ? -5.584 4.560 -19.364 1.00 50.31 115 ALA A CA 1
ATOM 881 C C . ALA A 1 115 ? -5.304 6.06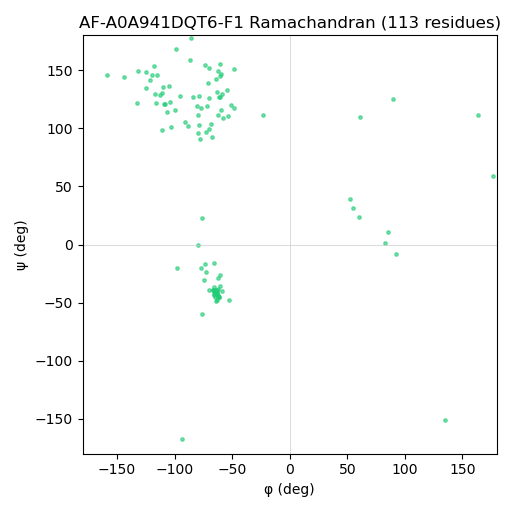9 -19.324 1.00 50.31 115 ALA A C 1
ATOM 883 O O . ALA A 1 115 ? -6.207 6.831 -18.908 1.00 50.31 115 ALA A O 1
#

InterPro domains:
  IPR002545 CheW-like domain [PF01584] (51-112)
  IPR002545 CheW-like domain [PS50851] (47-115)
  IPR036061 CheW-like domain superfamily [SSF50341] (47-112)

Foldseek 3Di:
DDDDDDDDDPDDDPDDPDVVVVVVVVVVVVVVVVVVVVVVVVVPPPPQPWDWDAAPNDIDIDRVVPDDDDDDDDDFDQDPPDDPQFRHWDQDPNDTDTHGQPCVVVVHDGTDDDD

Secondary structure (DSSP, 8-state):
--PPP---------PPP-HHHHHHHHHHHHHHHHHHHHHHHHT------EEEEEETTEEEEEETTT----------B--TT--TTEEEEEEETTEEEEEE-HHHHTTSPPPPPP-

Radius of gyration: 38.26 Å; Cα contacts (8 Å, |Δi|>4): 90; chains: 1; bounding box: 72×28×118 Å